Protein AF-A0A2L1GFZ2-F1 (afdb_monomer)

Sequence (127 aa):
KYIWTAMKHGTTCSSGSGDNGSISCDDIPTIDLIPQYLRFLQEWVEHFCEQRQGKVKDVIENCNSCKECGNKCKTECEKKCKDECEKYKKFIDGTGSGGGTGTAGSSWSKRWDQIYMRYSKYIEDAK

Foldseek 3Di:
DVVLVVVLVVDDPPPDDDDPDDPDSPDDDPCVVPPPLVVVVVVLVVLVVVVLVVLVVQLCVLQVVCVVVPPPCPVVSVVSNVVSVVLSVQQQQPFDPSHDPDQPRGGVVVVVVVSVVVVVVVVVVVD

Solvent-accessible surface area (backbone atoms only — not comparable to full-atom values): 7439 Å² total; per-residue (Å²): 110,70,68,58,55,56,52,52,76,76,48,86,80,73,91,77,76,96,56,104,72,74,76,52,90,85,55,81,76,70,60,86,79,50,59,67,71,59,52,55,47,50,54,51,50,52,57,48,48,57,56,46,51,57,49,51,48,56,29,49,58,41,40,50,53,40,69,74,50,45,88,82,43,49,73,66,28,52,49,52,22,48,52,37,49,51,51,45,49,31,34,42,67,16,48,47,95,50,23,57,84,93,44,89,46,40,21,53,62,64,52,48,52,54,49,51,53,53,53,52,47,54,57,60,77,70,109

Secondary structure (DSSP, 8-state):
-HHHHHHHHTS--------TT---TTSPPGGGGS-HHHHHHHHHHHHHHHHHHHHHHHHHHHHHHHHHSGGGSHHHHHHHHHHHHHHHHHHHH--GGGS-TTSTTS-HHHHHHHHHHHHHHHHHHT-

Structure (mmCIF, N/CA/C/O backbone):
data_AF-A0A2L1GFZ2-F1
#
_entry.id   AF-A0A2L1GFZ2-F1
#
loop_
_atom_site.group_PDB
_atom_site.id
_atom_site.type_symbol
_atom_site.label_atom_id
_atom_site.label_alt_id
_atom_site.label_comp_id
_atom_site.label_asym_id
_atom_site.label_entity_id
_atom_site.label_seq_id
_atom_site.pdbx_PDB_ins_code
_atom_site.Cartn_x
_atom_site.Cartn_y
_atom_site.Cartn_z
_atom_site.occupancy
_atom_site.B_iso_or_equiv
_atom_site.auth_seq_id
_atom_site.auth_comp_id
_atom_site.auth_asym_id
_atom_site.auth_atom_id
_atom_site.pdbx_PDB_model_num
ATOM 1 N N . LYS A 1 1 ? 20.798 -14.677 -19.646 1.00 72.56 1 LYS A N 1
ATOM 2 C CA . LYS A 1 1 ? 21.195 -16.014 -19.120 1.00 72.56 1 LYS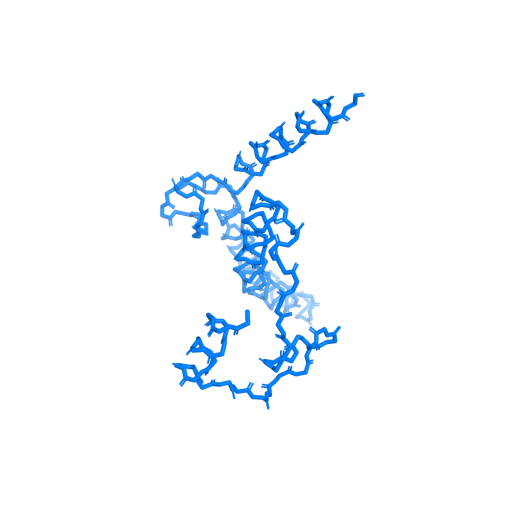 A CA 1
ATOM 3 C C . LYS A 1 1 ? 22.314 -15.947 -18.072 1.00 72.56 1 LYS A C 1
ATOM 5 O O . LYS A 1 1 ? 22.083 -16.385 -16.952 1.00 72.56 1 LYS A O 1
ATOM 10 N N . TYR A 1 2 ? 23.496 -15.399 -18.388 1.00 82.31 2 TYR A N 1
ATOM 11 C CA . TYR A 1 2 ? 24.631 -15.357 -17.444 1.00 82.31 2 TYR A CA 1
ATOM 12 C C . TYR A 1 2 ? 24.366 -14.505 -16.193 1.00 82.31 2 TYR A C 1
ATOM 14 O O . TYR A 1 2 ? 24.649 -14.957 -15.090 1.00 82.31 2 TYR A O 1
ATOM 22 N N . ILE A 1 3 ? 23.730 -13.338 -16.357 1.00 83.88 3 ILE A N 1
ATOM 23 C CA . ILE A 1 3 ? 23.335 -12.455 -15.244 1.00 83.88 3 ILE A CA 1
ATOM 24 C C . ILE A 1 3 ? 22.411 -13.191 -14.258 1.00 83.88 3 ILE A C 1
ATOM 26 O O . ILE A 1 3 ? 22.724 -13.274 -13.076 1.00 83.88 3 ILE A O 1
ATOM 30 N N . TRP A 1 4 ? 21.336 -13.820 -14.753 1.00 79.75 4 TRP A N 1
ATOM 31 C CA . TRP A 1 4 ? 20.412 -14.610 -13.925 1.00 79.75 4 TRP A CA 1
ATOM 32 C C . TRP A 1 4 ? 21.114 -15.747 -13.176 1.00 79.75 4 TRP A C 1
ATOM 34 O O . TRP A 1 4 ? 20.913 -15.919 -11.983 1.00 79.75 4 TRP A O 1
ATOM 44 N N . THR A 1 5 ? 21.995 -16.489 -13.854 1.00 78.12 5 THR A N 1
ATOM 45 C CA . THR A 1 5 ? 22.724 -17.615 -13.240 1.00 78.12 5 THR A CA 1
ATOM 46 C C . THR A 1 5 ? 23.596 -17.153 -12.069 1.00 78.12 5 THR A C 1
ATOM 48 O O . THR A 1 5 ? 23.614 -17.801 -11.026 1.00 78.12 5 THR A O 1
ATOM 51 N N . ALA A 1 6 ? 24.275 -16.011 -12.217 1.00 83.06 6 ALA A N 1
ATOM 52 C CA . ALA A 1 6 ? 25.064 -15.419 -11.142 1.00 83.06 6 ALA A CA 1
ATOM 53 C C . ALA A 1 6 ? 24.184 -14.945 -9.973 1.00 83.06 6 ALA A C 1
ATOM 55 O O . ALA A 1 6 ? 24.531 -15.190 -8.821 1.00 83.06 6 ALA A O 1
ATOM 56 N N . MET A 1 7 ? 23.030 -14.328 -10.262 1.00 80.56 7 MET A N 1
ATOM 57 C CA . MET A 1 7 ? 22.069 -13.922 -9.232 1.00 80.56 7 MET A CA 1
ATOM 58 C C . MET A 1 7 ? 21.569 -15.127 -8.433 1.00 80.56 7 MET A C 1
ATOM 60 O O . MET A 1 7 ? 21.634 -15.082 -7.212 1.00 80.56 7 MET A O 1
ATOM 64 N N . LYS A 1 8 ? 21.173 -16.226 -9.097 1.00 73.38 8 LYS A N 1
ATOM 65 C CA . LYS A 1 8 ? 20.719 -17.458 -8.427 1.00 73.38 8 LYS A CA 1
ATOM 66 C C . LYS A 1 8 ? 21.738 -18.004 -7.432 1.00 73.38 8 LYS A C 1
ATOM 68 O O . LYS A 1 8 ? 21.369 -18.344 -6.320 1.00 73.38 8 LYS A O 1
ATOM 73 N N . HIS A 1 9 ? 23.015 -18.075 -7.812 1.00 74.38 9 HIS A N 1
ATOM 74 C CA . HIS A 1 9 ? 24.065 -18.578 -6.918 1.00 74.38 9 HIS A CA 1
ATOM 75 C C . HIS A 1 9 ? 24.294 -17.691 -5.686 1.00 74.38 9 HIS A C 1
ATOM 77 O O . HIS A 1 9 ? 24.828 -18.168 -4.689 1.00 74.38 9 HIS A O 1
ATOM 83 N N . GLY A 1 10 ? 23.908 -16.414 -5.747 1.00 73.75 10 GLY A N 1
ATOM 84 C CA . GLY A 1 10 ? 23.990 -15.488 -4.621 1.00 73.75 10 GLY A CA 1
ATOM 85 C C . GLY A 1 10 ? 22.794 -15.531 -3.664 1.00 73.75 10 GLY A C 1
ATOM 86 O O . GLY A 1 10 ? 22.856 -14.877 -2.627 1.00 73.75 10 GLY A O 1
ATOM 87 N N . THR A 1 11 ? 21.716 -16.262 -3.979 1.00 68.44 11 THR A N 1
ATOM 88 C CA . THR A 1 11 ? 20.505 -16.339 -3.143 1.00 68.44 11 THR A CA 1
ATOM 89 C C . THR A 1 11 ? 20.247 -17.772 -2.669 1.00 68.44 11 THR A C 1
ATOM 91 O O . THR A 1 11 ? 20.464 -18.742 -3.394 1.00 68.44 11 THR A O 1
ATOM 94 N N . THR A 1 12 ? 19.765 -17.934 -1.436 1.00 59.81 12 THR A N 1
ATOM 95 C CA . THR A 1 12 ? 19.212 -19.211 -0.972 1.00 59.81 12 THR A CA 1
ATOM 96 C C . THR A 1 12 ? 17.774 -19.320 -1.466 1.00 59.81 12 THR A C 1
ATOM 98 O O . THR A 1 12 ? 16.854 -18.833 -0.805 1.00 59.81 12 THR A O 1
ATOM 101 N N . CYS A 1 13 ? 17.559 -19.941 -2.627 1.00 56.97 13 CYS A N 1
ATOM 102 C CA . CYS A 1 13 ? 16.202 -20.258 -3.062 1.00 56.97 13 CYS A CA 1
ATOM 103 C C . CYS A 1 13 ? 15.569 -21.246 -2.079 1.00 56.97 13 CYS A C 1
ATOM 105 O O . CYS A 1 13 ? 15.925 -22.422 -2.035 1.00 56.97 13 CYS A O 1
ATOM 107 N N . SER A 1 14 ? 14.637 -20.753 -1.265 1.00 56.28 14 SER A N 1
ATOM 108 C CA . SER A 1 14 ? 13.781 -21.603 -0.448 1.00 56.28 14 SER A CA 1
ATOM 109 C C . SER A 1 14 ? 12.667 -22.120 -1.345 1.00 56.28 14 SER A C 1
ATOM 111 O O . SER A 1 14 ? 11.660 -21.449 -1.560 1.00 56.28 14 SER A O 1
ATOM 113 N N . SER A 1 15 ? 12.877 -23.304 -1.911 1.00 51.22 15 SER A N 1
ATOM 114 C CA . SER A 1 15 ? 11.861 -24.063 -2.636 1.00 51.22 15 SER A CA 1
ATOM 115 C C . SER A 1 15 ? 10.763 -24.497 -1.660 1.00 51.22 15 SER A C 1
ATOM 117 O O . SER A 1 15 ? 10.765 -25.622 -1.169 1.00 51.22 15 SER A O 1
ATOM 119 N N . GLY A 1 16 ? 9.859 -23.590 -1.301 1.00 49.84 16 GLY A N 1
ATOM 120 C CA . GLY A 1 16 ? 8.795 -23.906 -0.360 1.00 49.84 16 GLY A CA 1
ATOM 121 C C . GLY A 1 16 ? 7.944 -22.709 0.019 1.00 49.84 16 GLY A C 1
ATOM 122 O O . GLY A 1 16 ? 8.157 -22.118 1.07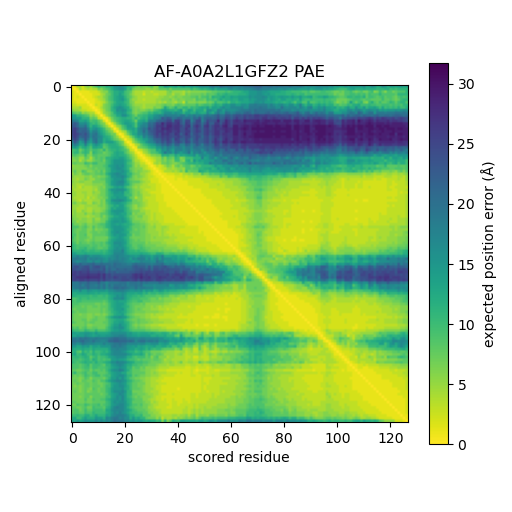1 1.00 49.84 16 GLY A O 1
ATOM 123 N N . SER A 1 17 ? 6.949 -22.390 -0.804 1.00 43.31 17 SER A N 1
ATOM 124 C CA . SER A 1 17 ? 5.629 -21.934 -0.346 1.00 43.31 17 SER A CA 1
ATOM 125 C C . SER A 1 17 ? 4.644 -22.045 -1.507 1.00 43.31 17 SER A C 1
ATOM 127 O O . SER A 1 17 ? 4.908 -21.587 -2.616 1.00 43.31 17 SER A O 1
ATOM 129 N N . GLY A 1 18 ? 3.568 -22.792 -1.264 1.00 43.31 18 GLY A N 1
ATOM 130 C CA . GLY A 1 18 ? 2.589 -23.218 -2.257 1.00 43.31 18 GLY A CA 1
ATOM 131 C C . GLY A 1 18 ? 1.611 -22.120 -2.645 1.00 43.31 18 GLY A C 1
ATOM 132 O O . GLY A 1 18 ? 0.457 -22.165 -2.233 1.00 43.31 18 GLY A O 1
ATOM 133 N N . ASP A 1 19 ? 2.056 -21.205 -3.497 1.00 41.84 19 ASP A N 1
ATOM 134 C CA . ASP A 1 19 ? 1.168 -20.323 -4.246 1.00 41.84 19 ASP A CA 1
ATOM 135 C C . ASP A 1 19 ? 0.999 -20.856 -5.676 1.00 41.84 19 ASP A C 1
ATOM 137 O O . ASP A 1 19 ? 1.955 -21.320 -6.305 1.00 41.84 19 ASP A O 1
ATOM 141 N N . ASN A 1 20 ? -0.234 -20.819 -6.194 1.00 45.91 20 ASN A N 1
ATOM 142 C CA . ASN A 1 20 ? -0.643 -21.315 -7.519 1.00 45.91 20 ASN A CA 1
ATOM 143 C C . ASN A 1 20 ? -0.112 -20.432 -8.671 1.00 45.91 20 ASN A C 1
ATOM 145 O O . ASN A 1 20 ? -0.869 -19.935 -9.502 1.00 45.91 20 ASN A O 1
ATOM 149 N N . GLY A 1 21 ? 1.200 -20.221 -8.692 1.00 49.59 21 GLY A N 1
ATOM 150 C CA . GLY A 1 21 ? 1.936 -19.398 -9.644 1.00 49.59 21 GLY A CA 1
ATOM 151 C C . GLY A 1 21 ? 3.441 -19.474 -9.398 1.00 49.59 21 GLY A C 1
ATOM 152 O O . GLY A 1 21 ? 4.121 -18.459 -9.496 1.00 49.59 21 GLY A O 1
ATOM 153 N N . SER A 1 22 ? 3.952 -20.652 -9.016 1.00 48.31 22 SER A N 1
ATOM 154 C CA . SER A 1 22 ? 5.377 -20.871 -8.759 1.00 48.31 22 SER A CA 1
ATOM 155 C C . SER A 1 22 ? 6.191 -20.551 -10.014 1.00 48.31 22 SER A C 1
ATOM 157 O O . SER A 1 22 ? 6.316 -21.367 -10.923 1.00 48.31 22 SER A O 1
ATOM 159 N N . ILE A 1 23 ? 6.749 -19.342 -10.061 1.00 53.69 23 ILE A N 1
ATOM 160 C CA . ILE A 1 23 ? 7.932 -19.060 -10.862 1.00 53.69 23 ILE A CA 1
ATOM 161 C C . ILE A 1 23 ? 9.026 -19.890 -10.204 1.00 53.69 23 ILE A C 1
ATOM 163 O O . ILE A 1 23 ? 9.470 -19.580 -9.095 1.00 53.69 23 ILE A O 1
ATOM 167 N N . SER A 1 24 ? 9.398 -20.999 -10.839 1.00 59.50 24 SER A N 1
ATOM 168 C CA . SER A 1 24 ? 10.548 -21.764 -10.391 1.00 59.50 24 SER A CA 1
ATOM 169 C C . SER A 1 24 ? 11.749 -20.827 -10.383 1.00 59.50 24 SER A C 1
ATOM 171 O O . SER A 1 24 ? 11.987 -20.108 -11.354 1.00 59.50 24 SER A O 1
ATOM 173 N N . CYS A 1 25 ? 12.549 -20.864 -9.318 1.00 61.84 25 CYS A N 1
ATOM 174 C CA . CYS A 1 25 ? 13.858 -20.216 -9.312 1.00 61.84 25 CYS A CA 1
ATOM 175 C C . CYS A 1 25 ? 14.706 -20.625 -10.522 1.00 61.84 25 CYS A C 1
ATOM 177 O O . CYS A 1 25 ? 15.635 -19.917 -10.903 1.00 61.84 25 CYS A O 1
ATOM 179 N N . ASP A 1 26 ? 14.422 -21.785 -11.112 1.00 60.66 26 ASP A N 1
ATOM 180 C CA . ASP A 1 26 ? 15.150 -22.290 -12.260 1.00 60.66 26 ASP A CA 1
ATOM 181 C C . ASP A 1 26 ? 14.768 -21.631 -13.579 1.00 60.66 26 ASP A C 1
ATOM 183 O O . ASP A 1 26 ? 15.616 -21.572 -14.477 1.00 60.66 26 ASP A O 1
ATOM 187 N N . ASP A 1 27 ? 13.579 -21.040 -13.659 1.00 69.38 27 ASP A N 1
ATOM 188 C CA . ASP A 1 27 ? 13.112 -20.362 -14.855 1.00 69.38 27 ASP A CA 1
ATOM 189 C C . ASP A 1 27 ? 13.727 -18.966 -14.949 1.00 69.38 27 ASP A C 1
ATOM 191 O O . ASP A 1 27 ? 13.773 -18.196 -13.990 1.00 69.38 27 ASP A O 1
ATOM 195 N N . ILE A 1 28 ? 14.245 -18.632 -16.133 1.00 73.00 28 ILE A N 1
ATOM 196 C CA . ILE A 1 28 ? 14.656 -17.258 -16.424 1.00 73.00 28 ILE A CA 1
ATOM 197 C C . ILE A 1 28 ? 13.368 -16.433 -16.511 1.00 73.00 28 ILE A C 1
ATOM 199 O O . ILE A 1 28 ? 12.543 -16.724 -17.381 1.00 73.00 28 ILE A O 1
ATOM 203 N N . PRO A 1 29 ? 13.185 -15.406 -15.668 1.00 71.31 29 PRO A N 1
ATOM 204 C CA . PRO A 1 29 ? 11.968 -14.618 -15.696 1.00 71.31 29 PRO A CA 1
ATOM 205 C C . PRO A 1 29 ? 11.853 -13.893 -17.040 1.00 71.31 29 PRO A C 1
ATOM 207 O O . PRO A 1 29 ? 12.798 -13.269 -17.518 1.00 71.31 29 PRO A O 1
ATOM 210 N N . THR A 1 30 ? 10.669 -13.931 -17.647 1.00 75.38 30 THR A N 1
ATOM 211 C CA . THR A 1 30 ? 10.363 -13.225 -18.905 1.00 75.38 30 THR A CA 1
ATOM 212 C C . THR A 1 30 ? 10.025 -11.747 -18.687 1.00 75.38 30 THR A C 1
ATOM 214 O O . THR A 1 30 ? 9.530 -11.075 -19.592 1.00 75.38 30 THR A O 1
ATOM 217 N N . ILE A 1 31 ? 10.303 -11.220 -17.491 1.00 76.62 31 ILE A N 1
ATOM 218 C CA . ILE A 1 31 ? 9.989 -9.846 -17.083 1.00 76.62 31 ILE A CA 1
ATOM 219 C C . ILE A 1 31 ? 10.684 -8.796 -17.955 1.00 76.62 31 ILE A C 1
ATOM 221 O O . ILE A 1 31 ? 10.167 -7.689 -18.097 1.00 76.62 31 ILE A O 1
ATOM 225 N N . ASP A 1 32 ? 11.807 -9.136 -18.594 1.00 78.75 32 ASP A N 1
ATOM 226 C CA . ASP A 1 32 ? 12.528 -8.243 -19.510 1.00 78.75 32 ASP A CA 1
ATOM 227 C C . ASP A 1 32 ? 11.676 -7.813 -20.718 1.00 78.75 32 ASP A C 1
ATOM 229 O O . ASP A 1 32 ? 11.926 -6.758 -21.299 1.00 78.75 32 ASP A O 1
ATOM 233 N N . LEU A 1 33 ? 10.635 -8.582 -21.059 1.00 84.56 33 LEU A N 1
ATOM 234 C CA . LEU A 1 33 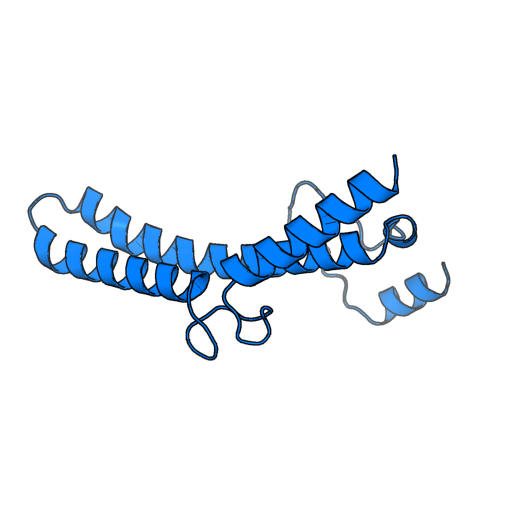? 9.699 -8.287 -22.150 1.00 84.56 33 LEU A CA 1
ATOM 235 C C . LEU A 1 33 ? 8.566 -7.330 -21.740 1.00 84.56 33 LEU A C 1
ATOM 237 O O . LEU A 1 33 ? 7.837 -6.831 -22.595 1.00 84.56 33 LEU A O 1
ATOM 241 N N . ILE A 1 34 ? 8.402 -7.070 -20.442 1.00 85.44 34 ILE A N 1
ATOM 242 C CA . ILE A 1 34 ? 7.361 -6.192 -19.902 1.00 85.44 34 ILE A CA 1
ATOM 243 C C . ILE A 1 34 ? 7.941 -4.779 -19.757 1.00 85.44 34 ILE A C 1
ATOM 245 O O . ILE A 1 34 ? 8.999 -4.629 -19.151 1.00 85.44 34 ILE A O 1
ATOM 249 N N . PRO A 1 35 ? 7.279 -3.712 -20.239 1.00 90.12 35 PRO A N 1
ATOM 250 C CA . PRO A 1 35 ? 7.731 -2.344 -20.004 1.00 90.12 35 PRO A CA 1
ATOM 251 C C . PRO A 1 35 ? 8.013 -2.063 -18.522 1.00 90.12 35 PRO A C 1
ATOM 253 O O . PRO A 1 35 ? 7.206 -2.388 -17.650 1.00 90.12 35 PRO A O 1
ATOM 256 N N . GLN A 1 36 ? 9.137 -1.401 -18.231 1.00 88.31 36 GLN A N 1
ATOM 257 C CA . GLN A 1 36 ? 9.596 -1.147 -16.859 1.00 88.31 36 GLN A CA 1
ATOM 258 C C . GLN A 1 36 ? 8.532 -0.467 -15.981 1.00 88.31 36 GLN A C 1
ATOM 260 O O . GLN A 1 36 ? 8.403 -0.793 -14.805 1.00 88.31 36 GLN A O 1
ATOM 265 N N . TYR A 1 37 ? 7.739 0.441 -16.557 1.00 90.44 37 TYR A N 1
ATOM 266 C CA . TYR A 1 37 ? 6.636 1.095 -15.852 1.00 90.44 37 TYR A CA 1
ATOM 267 C C . TYR A 1 37 ? 5.611 0.095 -15.294 1.00 90.44 37 TYR A C 1
ATOM 269 O O . TYR A 1 37 ? 5.175 0.247 -14.157 1.00 90.44 37 TYR A O 1
ATOM 277 N N . LEU A 1 38 ? 5.265 -0.943 -16.062 1.00 89.75 38 LEU A N 1
ATOM 278 C CA . LEU A 1 38 ? 4.312 -1.969 -15.636 1.00 89.75 38 LEU A CA 1
ATOM 279 C C . LEU A 1 38 ? 4.911 -2.887 -14.567 1.00 89.75 38 LEU A C 1
ATOM 281 O O . LEU A 1 38 ? 4.198 -3.274 -13.649 1.00 89.75 38 LEU A O 1
ATOM 285 N N . ARG A 1 39 ? 6.220 -3.167 -14.628 1.00 90.00 39 ARG A N 1
ATOM 286 C CA . ARG A 1 39 ? 6.910 -3.921 -13.570 1.00 90.00 39 ARG A CA 1
ATOM 287 C C . ARG A 1 39 ? 6.904 -3.174 -12.240 1.00 90.00 39 ARG A C 1
ATOM 289 O O . ARG A 1 39 ? 6.499 -3.733 -11.232 1.00 90.00 39 ARG A O 1
ATOM 296 N N . PHE A 1 40 ? 7.260 -1.888 -12.246 1.00 91.62 40 PHE A N 1
ATOM 297 C CA . PHE A 1 40 ? 7.195 -1.073 -11.030 1.00 91.62 40 PHE A CA 1
ATOM 298 C C . PHE A 1 40 ? 5.766 -0.888 -10.519 1.00 91.62 40 PHE A C 1
ATOM 300 O O . PHE A 1 40 ? 5.561 -0.788 -9.314 1.00 91.62 40 PHE A O 1
ATOM 307 N N . LEU A 1 41 ? 4.772 -0.844 -11.412 1.00 92.50 41 LEU A N 1
ATOM 308 C CA . LEU A 1 41 ? 3.370 -0.835 -11.004 1.00 92.50 41 LEU A CA 1
ATOM 309 C C . LEU A 1 41 ? 2.987 -2.143 -10.305 1.00 92.50 41 LEU A C 1
ATOM 311 O O . LEU A 1 41 ? 2.341 -2.092 -9.264 1.00 92.50 41 LEU A O 1
ATOM 315 N N . GLN A 1 42 ? 3.401 -3.288 -10.846 1.00 90.81 42 GLN A N 1
ATOM 316 C CA . GLN A 1 42 ? 3.160 -4.587 -10.226 1.00 90.81 42 GLN A CA 1
ATOM 317 C C . GLN A 1 42 ? 3.805 -4.669 -8.837 1.00 90.81 42 GLN A C 1
ATOM 319 O O . GLN A 1 42 ? 3.093 -4.925 -7.871 1.00 90.81 42 GLN A O 1
ATOM 324 N N . GLU A 1 43 ? 5.097 -4.352 -8.712 1.00 90.62 43 GLU A N 1
ATOM 325 C CA . GLU A 1 43 ? 5.798 -4.329 -7.418 1.00 90.62 43 GLU A CA 1
ATOM 326 C C . GLU A 1 43 ? 5.119 -3.377 -6.419 1.00 90.62 43 GLU A C 1
ATOM 328 O O . GLU A 1 43 ? 4.949 -3.697 -5.244 1.00 90.62 43 GLU A O 1
ATOM 333 N N . TRP A 1 44 ? 4.676 -2.204 -6.880 1.00 93.62 44 TRP A N 1
ATOM 334 C CA . TRP A 1 44 ? 3.974 -1.239 -6.036 1.00 93.62 44 TRP A CA 1
ATOM 335 C C . TRP A 1 44 ? 2.612 -1.761 -5.552 1.00 93.62 44 TRP A C 1
ATOM 337 O O . TRP A 1 44 ? 2.246 -1.535 -4.398 1.00 93.62 44 TRP A O 1
ATOM 347 N N . VAL A 1 45 ? 1.869 -2.475 -6.406 1.00 93.62 45 VAL A N 1
ATOM 348 C CA . VAL A 1 45 ? 0.596 -3.116 -6.038 1.00 93.62 45 VAL A CA 1
ATOM 349 C C . VAL A 1 45 ? 0.825 -4.288 -5.084 1.00 93.62 45 VAL A C 1
ATOM 351 O O . VAL A 1 45 ? 0.079 -4.421 -4.117 1.00 93.62 45 VAL A O 1
ATOM 354 N N . GLU A 1 46 ? 1.851 -5.108 -5.302 1.00 92.44 46 GLU A N 1
ATOM 355 C CA . GLU A 1 46 ? 2.223 -6.199 -4.392 1.00 92.44 46 GLU A CA 1
ATOM 356 C C . GLU A 1 46 ? 2.567 -5.648 -2.998 1.00 92.44 46 GLU A C 1
ATOM 358 O O . GLU A 1 46 ? 1.972 -6.069 -2.003 1.00 92.44 46 GLU A O 1
ATOM 363 N N . HIS A 1 47 ? 3.405 -4.607 -2.936 1.00 92.81 47 HIS A N 1
ATOM 364 C CA . HIS A 1 47 ? 3.781 -3.929 -1.688 1.00 92.81 47 HIS A CA 1
ATOM 365 C C . HIS A 1 47 ? 2.590 -3.281 -0.965 1.00 92.81 47 HIS A C 1
ATOM 367 O O . HIS A 1 47 ? 2.521 -3.246 0.269 1.00 92.81 47 HIS A O 1
ATOM 373 N N . PHE A 1 48 ? 1.624 -2.748 -1.719 1.00 93.56 48 PHE A N 1
ATOM 374 C CA . PHE A 1 48 ? 0.361 -2.259 -1.165 1.00 93.56 48 PHE A CA 1
ATOM 375 C C . PHE A 1 48 ? -0.470 -3.395 -0.567 1.00 93.56 48 PHE A C 1
ATOM 377 O O . PHE A 1 48 ? -0.955 -3.284 0.562 1.00 93.56 48 PHE A O 1
ATOM 384 N N . CYS A 1 49 ? -0.658 -4.473 -1.331 1.00 94.75 49 CYS A N 1
ATOM 385 C CA . CYS A 1 49 ? -1.497 -5.605 -0.964 1.00 94.75 49 CYS A CA 1
ATOM 386 C C . CYS A 1 49 ? -0.985 -6.314 0.290 1.00 94.75 49 CYS A C 1
ATOM 388 O O . CYS A 1 49 ? -1.798 -6.627 1.159 1.00 94.75 49 CYS A O 1
ATOM 390 N N . GLU A 1 50 ? 0.328 -6.493 0.428 1.00 93.56 50 GLU A N 1
ATOM 391 C CA . GLU A 1 50 ? 0.945 -7.089 1.616 1.00 93.56 50 GLU A CA 1
ATOM 392 C C . GLU A 1 50 ? 0.627 -6.273 2.881 1.00 93.56 50 GLU A C 1
ATOM 394 O O . GLU A 1 50 ? 0.074 -6.787 3.860 1.00 93.56 50 GLU A O 1
ATOM 399 N N . GLN A 1 51 ? 0.869 -4.958 2.842 1.00 93.56 51 GLN A N 1
ATOM 400 C CA . GLN A 1 51 ? 0.548 -4.069 3.963 1.00 93.56 51 GLN A CA 1
ATOM 401 C C . GLN A 1 51 ? -0.958 -4.038 4.250 1.00 93.56 51 GLN A C 1
ATOM 403 O O . GLN A 1 51 ? -1.384 -4.076 5.410 1.00 93.56 51 GLN A O 1
ATOM 408 N N . ARG A 1 52 ? -1.780 -3.992 3.196 1.00 93.75 52 ARG A N 1
ATOM 409 C CA . ARG A 1 52 ? -3.239 -3.995 3.305 1.00 93.75 52 ARG A CA 1
ATOM 410 C C . ARG A 1 52 ? -3.742 -5.278 3.958 1.00 93.75 52 ARG A C 1
ATOM 412 O O . ARG A 1 52 ? -4.636 -5.198 4.796 1.00 93.75 52 ARG A O 1
ATOM 419 N N . GLN A 1 53 ? -3.196 -6.437 3.599 1.00 94.25 53 GLN A N 1
ATOM 420 C CA . GLN A 1 53 ? -3.594 -7.725 4.161 1.00 94.25 53 GLN A CA 1
ATOM 421 C C . GLN A 1 53 ? -3.393 -7.749 5.677 1.00 94.25 53 GLN A C 1
ATOM 423 O O . GLN A 1 53 ? -4.310 -8.147 6.395 1.00 94.25 53 GLN A O 1
ATOM 428 N N . GLY A 1 54 ? -2.253 -7.247 6.164 1.00 92.19 54 GLY A N 1
ATOM 429 C CA . GLY A 1 54 ? -2.004 -7.097 7.599 1.00 92.19 54 GLY A CA 1
ATOM 430 C C . GLY A 1 54 ? -3.067 -6.233 8.283 1.00 92.19 54 GLY A C 1
ATOM 431 O O . GLY A 1 54 ? -3.715 -6.676 9.225 1.00 92.19 54 GLY A O 1
ATOM 432 N N . LYS A 1 55 ? -3.335 -5.033 7.750 1.00 92.88 55 LYS A N 1
ATOM 433 C CA . LYS A 1 55 ? -4.321 -4.108 8.342 1.00 92.88 55 LYS A CA 1
ATOM 434 C C . LYS A 1 55 ? -5.755 -4.630 8.291 1.00 92.88 55 LYS A C 1
ATOM 436 O O . LYS A 1 55 ? -6.521 -4.424 9.226 1.00 92.88 55 LYS A O 1
ATOM 441 N N . VAL A 1 56 ? -6.140 -5.293 7.203 1.00 94.00 56 VAL A N 1
ATOM 442 C CA . VAL A 1 56 ? -7.483 -5.872 7.061 1.00 94.00 56 VAL A CA 1
ATOM 443 C C . VAL A 1 56 ? -7.666 -7.056 8.005 1.00 94.00 56 VAL A C 1
ATOM 445 O O . VAL A 1 56 ? -8.754 -7.206 8.554 1.00 94.00 56 VAL A O 1
ATOM 448 N N . LYS A 1 57 ? -6.627 -7.866 8.237 1.00 94.44 57 LYS A N 1
ATOM 449 C CA . LYS A 1 57 ? -6.676 -8.956 9.217 1.00 94.44 57 LYS A CA 1
ATOM 450 C C . LYS A 1 57 ? -7.015 -8.428 10.614 1.00 94.44 57 LYS A C 1
ATOM 452 O O . LYS A 1 57 ? -7.947 -8.945 11.225 1.00 94.44 57 LYS A O 1
ATOM 457 N N . ASP A 1 58 ? -6.347 -7.359 11.048 1.00 91.19 58 ASP A N 1
ATOM 458 C CA . ASP A 1 58 ? -6.600 -6.722 12.348 1.00 91.19 58 ASP A CA 1
ATOM 459 C C . ASP A 1 58 ? -8.051 -6.218 12.457 1.00 91.19 58 ASP A C 1
ATOM 461 O O . ASP A 1 58 ? -8.730 -6.455 13.459 1.00 91.19 58 ASP A O 1
ATOM 465 N N . VAL A 1 59 ? -8.568 -5.577 11.401 1.00 91.38 59 VAL A N 1
ATOM 466 C CA . VAL A 1 59 ? -9.970 -5.127 11.341 1.00 91.38 59 VAL A CA 1
ATOM 467 C C . VAL A 1 59 ? -10.931 -6.313 11.436 1.00 91.38 59 VAL A C 1
ATOM 469 O O . VAL A 1 59 ? -11.873 -6.280 12.224 1.00 91.38 59 VAL A O 1
ATOM 472 N N . ILE A 1 60 ? -10.706 -7.368 10.651 1.00 90.56 60 ILE A N 1
ATOM 473 C CA . ILE A 1 60 ? -11.577 -8.548 10.609 1.00 90.56 60 ILE A CA 1
ATOM 474 C C . ILE A 1 60 ? -11.625 -9.234 11.974 1.00 90.56 60 ILE A C 1
ATOM 476 O O . ILE A 1 60 ? -12.715 -9.536 12.451 1.00 90.56 60 ILE A O 1
ATOM 480 N N . GLU A 1 61 ? -10.481 -9.460 12.615 1.00 89.44 61 GLU A N 1
ATOM 481 C CA . GLU A 1 61 ? -10.398 -10.122 13.920 1.00 89.44 61 GLU A CA 1
ATOM 482 C C . GLU A 1 61 ? -11.168 -9.341 14.997 1.00 89.44 61 GLU A C 1
ATOM 484 O O . GLU A 1 61 ? -12.024 -9.889 15.701 1.00 89.44 61 GLU A O 1
ATOM 489 N N . ASN A 1 62 ? -10.948 -8.025 15.059 1.00 86.06 62 ASN A N 1
ATOM 490 C CA . ASN A 1 62 ? -11.580 -7.171 16.060 1.00 86.06 62 ASN A CA 1
ATOM 491 C C . ASN A 1 62 ? -13.069 -6.921 15.782 1.00 86.06 62 ASN A C 1
ATOM 493 O O . ASN A 1 62 ? -13.849 -6.827 16.723 1.00 86.06 62 ASN A O 1
ATOM 497 N N . CYS A 1 63 ? -13.496 -6.855 14.521 1.00 85.75 63 CYS A N 1
ATOM 498 C CA . CYS A 1 63 ? -14.900 -6.624 14.176 1.00 85.75 63 CYS A CA 1
ATOM 499 C C . CYS A 1 63 ? -15.745 -7.909 14.164 1.00 85.75 63 CYS A C 1
ATOM 501 O O . CYS A 1 63 ? -16.914 -7.871 14.554 1.00 85.75 63 CYS A O 1
ATOM 503 N N . ASN A 1 64 ? -15.191 -9.058 13.758 1.00 84.06 64 ASN A N 1
ATOM 504 C CA . ASN A 1 64 ? -15.931 -10.327 13.764 1.00 84.06 64 ASN A CA 1
ATOM 505 C C . ASN A 1 64 ? -16.221 -10.814 15.180 1.00 84.06 64 ASN A C 1
ATOM 507 O O . ASN A 1 64 ? -17.315 -11.325 15.425 1.00 84.06 64 ASN A O 1
ATOM 511 N N . SER A 1 65 ? -15.304 -10.588 16.126 1.00 73.38 65 SER A N 1
ATOM 512 C CA . SER A 1 65 ? -15.558 -10.894 17.538 1.00 73.38 65 SER A CA 1
ATOM 513 C C . SER A 1 65 ? -16.823 -10.190 18.061 1.00 73.38 65 SER A C 1
ATOM 515 O O . SER A 1 65 ? -17.556 -10.762 18.867 1.00 73.38 65 SER A O 1
ATOM 517 N N . CYS A 1 66 ? -17.181 -9.015 17.523 1.00 73.06 66 CYS A N 1
ATOM 518 C CA . CYS A 1 66 ? -18.416 -8.308 17.882 1.00 73.06 66 CYS A CA 1
ATOM 519 C C . CYS A 1 66 ? -19.672 -9.018 17.382 1.00 73.06 66 CYS A C 1
ATOM 521 O O . CYS A 1 66 ? -20.710 -8.979 18.044 1.00 73.06 66 CYS A O 1
ATOM 523 N N . LYS A 1 67 ? -19.582 -9.666 16.216 1.00 70.44 67 LYS A N 1
ATOM 524 C CA . LYS A 1 67 ? -20.686 -10.428 15.630 1.00 70.44 67 LYS A CA 1
ATOM 525 C C . LYS A 1 67 ? -20.986 -11.682 16.453 1.00 70.44 67 LYS A C 1
ATOM 527 O O . LYS A 1 67 ? -22.154 -12.018 16.625 1.00 70.44 67 LYS A O 1
ATOM 532 N N . GLU A 1 68 ? -19.958 -12.340 16.987 1.00 70.50 68 GLU A N 1
ATOM 533 C CA . GLU A 1 68 ? -20.107 -13.582 17.760 1.00 70.50 68 GLU A CA 1
ATOM 534 C C . GLU A 1 68 ? -20.513 -13.350 19.223 1.00 70.50 68 GLU A C 1
ATOM 536 O O . GLU A 1 68 ? -21.256 -14.144 19.796 1.00 70.50 68 GLU A O 1
ATOM 541 N N . CYS A 1 69 ? -20.100 -12.233 19.828 1.00 65.56 69 CYS A N 1
ATOM 542 C CA . CYS A 1 69 ? -20.381 -11.930 21.239 1.00 65.56 69 CYS A CA 1
ATOM 543 C C . CYS A 1 69 ? -21.838 -11.477 21.513 1.00 65.56 69 CYS A C 1
ATOM 545 O O . CYS A 1 69 ? -22.268 -11.379 22.670 1.00 65.56 69 CYS A O 1
ATOM 547 N N . GLY A 1 70 ? -22.619 -11.177 20.466 1.00 65.44 70 GLY A N 1
ATOM 548 C CA . GLY A 1 70 ? -24.004 -10.709 20.577 1.00 65.44 70 GLY A CA 1
ATOM 549 C C . GLY A 1 70 ? -24.155 -9.423 21.410 1.00 65.44 70 GLY A C 1
ATOM 550 O O . GLY A 1 70 ? -23.279 -8.561 21.437 1.00 65.44 70 GLY A O 1
ATOM 551 N N . ASN A 1 71 ? -25.271 -9.276 22.136 1.00 64.38 71 ASN A N 1
ATOM 552 C CA . ASN A 1 71 ? -25.564 -8.071 22.935 1.00 64.38 71 ASN A CA 1
ATOM 553 C C . ASN A 1 71 ? -24.674 -7.883 24.183 1.00 64.38 71 ASN A C 1
ATOM 555 O O . ASN A 1 71 ? -24.737 -6.826 24.806 1.00 64.38 71 ASN A O 1
ATOM 559 N N . LYS A 1 72 ? -23.863 -8.876 24.576 1.00 62.00 72 LYS A N 1
ATOM 560 C CA . LYS A 1 72 ? -23.099 -8.839 25.839 1.00 62.00 72 LYS A CA 1
ATOM 561 C C . LYS A 1 72 ? -21.829 -7.987 25.775 1.00 62.00 72 LYS A C 1
ATOM 563 O O . LYS A 1 72 ? -21.362 -7.536 26.812 1.00 62.00 72 LYS A O 1
ATOM 568 N N . CYS A 1 73 ? -21.290 -7.751 24.580 1.00 61.88 73 CYS A N 1
ATOM 569 C CA . CYS A 1 73 ? -19.965 -7.140 24.391 1.00 61.88 73 CYS A CA 1
ATOM 570 C C . CYS A 1 73 ? -20.028 -5.882 23.510 1.00 61.88 73 CYS A C 1
ATOM 572 O O . CYS A 1 73 ? -19.007 -5.392 23.029 1.00 61.88 73 CYS A O 1
ATOM 574 N N . LYS A 1 74 ? -21.247 -5.370 23.288 1.00 65.12 74 LYS A N 1
ATOM 575 C CA . LYS A 1 74 ? -21.581 -4.409 22.234 1.00 65.12 74 LYS A CA 1
ATOM 576 C C . LYS A 1 74 ? -20.728 -3.137 22.299 1.00 65.12 74 LYS A C 1
ATOM 578 O O . LYS A 1 74 ? -20.106 -2.781 21.313 1.00 65.12 74 LYS A O 1
ATOM 583 N N . THR A 1 75 ? -20.595 -2.516 23.469 1.00 71.88 75 THR A N 1
ATOM 5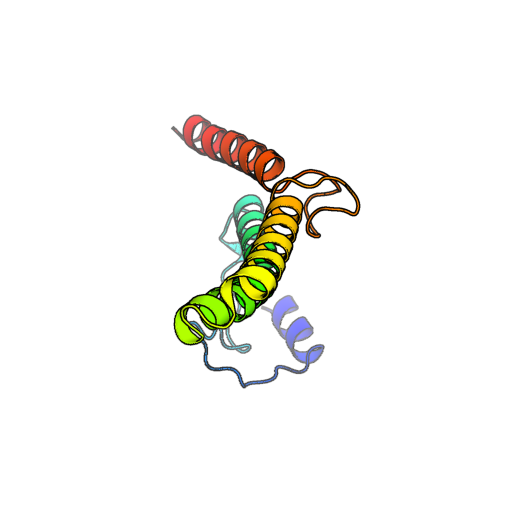84 C CA . THR A 1 75 ? -19.906 -1.222 23.623 1.00 71.88 75 THR A CA 1
ATOM 585 C C . THR A 1 75 ? -18.381 -1.291 23.588 1.00 71.88 75 THR A C 1
ATOM 587 O O . THR A 1 75 ? -17.754 -0.383 23.047 1.00 71.88 75 THR A O 1
ATOM 590 N N . GLU A 1 76 ? -17.751 -2.313 24.174 1.00 75.75 76 GLU A N 1
ATOM 591 C CA . GLU A 1 76 ? -16.284 -2.436 24.134 1.00 75.75 76 GLU A CA 1
ATOM 592 C C . GLU A 1 76 ? -15.809 -2.922 22.762 1.00 75.75 76 GLU A C 1
ATOM 594 O O . GLU A 1 76 ? -14.817 -2.424 22.229 1.00 75.75 76 GLU A O 1
ATOM 599 N N . CYS A 1 77 ? -16.559 -3.841 22.158 1.00 76.06 77 CYS A N 1
ATOM 600 C CA . CYS A 1 77 ? -16.233 -4.363 20.845 1.00 76.06 77 CYS A CA 1
ATOM 601 C C . CYS A 1 77 ? -16.470 -3.333 19.730 1.00 76.06 77 CYS A C 1
ATOM 603 O O . CYS A 1 77 ? -15.606 -3.156 18.874 1.00 76.06 77 CYS A O 1
ATOM 605 N N . GLU A 1 78 ? -17.573 -2.570 19.779 1.00 78.81 78 GLU A N 1
ATOM 606 C CA . GLU A 1 78 ? -17.813 -1.458 18.844 1.00 78.81 78 GLU A CA 1
ATOM 607 C C . GLU A 1 78 ? -16.671 -0.435 18.869 1.00 78.81 78 GLU A C 1
ATOM 609 O O . GLU A 1 78 ? -16.269 0.052 17.814 1.00 78.81 78 GLU A O 1
ATOM 614 N N . LYS A 1 79 ? -16.104 -0.140 20.049 1.00 85.25 79 LYS A N 1
ATOM 615 C CA . LYS A 1 79 ? -14.942 0.754 20.166 1.00 85.25 79 LYS A CA 1
ATOM 616 C C . LYS A 1 79 ? -13.707 0.166 1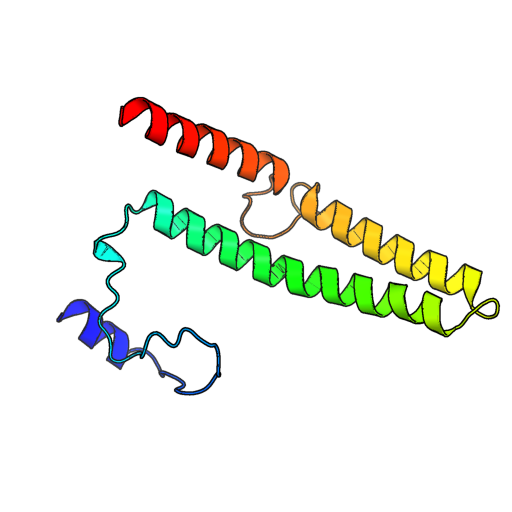9.487 1.00 85.25 79 LYS A C 1
ATOM 618 O O . LYS A 1 79 ? -13.151 0.825 18.618 1.00 85.25 79 LYS A O 1
ATOM 623 N N . LYS A 1 80 ? -13.329 -1.078 19.805 1.00 87.19 80 LYS A N 1
ATOM 624 C CA . LYS A 1 80 ? -12.148 -1.735 19.208 1.00 87.19 80 LYS A CA 1
ATOM 625 C C . LYS A 1 80 ? -12.265 -1.864 17.689 1.00 87.19 80 LYS A C 1
ATOM 627 O O . LYS A 1 80 ? -11.343 -1.499 16.969 1.00 87.19 80 LYS A O 1
ATOM 632 N N . CYS A 1 81 ? -13.418 -2.309 17.191 1.00 88.75 81 CYS A N 1
ATOM 633 C CA . CYS A 1 81 ? -13.678 -2.397 15.756 1.00 88.75 81 CYS A CA 1
ATOM 634 C C . CYS A 1 81 ? -13.588 -1.022 15.075 1.00 88.75 81 CYS A C 1
ATOM 636 O O . CYS A 1 81 ? -12.967 -0.891 14.019 1.00 88.75 81 CYS A O 1
ATOM 638 N N . LYS A 1 82 ? -14.154 0.025 15.691 1.00 89.62 82 LYS A N 1
ATOM 639 C CA . LYS A 1 82 ? -14.063 1.392 15.172 1.00 89.62 82 LYS A CA 1
ATOM 640 C C . LYS A 1 82 ? -12.621 1.902 15.164 1.00 89.62 82 LYS A C 1
ATOM 642 O O . LYS A 1 82 ? -12.211 2.499 14.174 1.00 89.62 82 LYS A O 1
ATOM 647 N N . ASP A 1 83 ? -11.851 1.634 16.214 1.00 92.31 83 ASP A N 1
ATOM 648 C CA . ASP A 1 83 ? -10.449 2.042 16.314 1.00 92.31 83 ASP A CA 1
ATOM 649 C C . ASP A 1 83 ? -9.589 1.386 15.222 1.00 92.31 83 ASP A C 1
ATOM 651 O O . ASP A 1 83 ? -8.796 2.071 14.571 1.00 92.31 83 ASP A O 1
ATOM 655 N N . GLU A 1 84 ? -9.779 0.090 14.954 1.00 93.00 84 GLU A N 1
ATOM 656 C CA . GLU A 1 84 ? -9.090 -0.593 13.849 1.00 93.00 84 GLU A CA 1
ATOM 657 C C . GLU A 1 84 ? -9.541 -0.079 12.474 1.00 93.00 84 GLU A C 1
ATOM 659 O O . GLU A 1 84 ? -8.707 0.148 11.594 1.00 93.00 84 GLU A O 1
ATOM 664 N N . CYS A 1 85 ? -10.835 0.201 12.286 1.00 92.19 85 CYS A N 1
ATOM 665 C CA . CYS A 1 85 ? -11.332 0.840 11.064 1.00 92.19 85 CYS A CA 1
ATOM 666 C C . CYS A 1 85 ? -10.692 2.220 10.834 1.00 92.19 85 CYS A C 1
ATOM 668 O O . CYS A 1 85 ? -10.305 2.545 9.711 1.00 92.19 85 CYS A O 1
ATOM 670 N N . GLU A 1 86 ? -10.535 3.028 11.886 1.00 93.19 86 GLU A N 1
ATOM 671 C CA . GLU A 1 86 ? -9.876 4.337 11.812 1.00 93.19 86 GLU A CA 1
ATOM 672 C C . GLU A 1 86 ? -8.378 4.206 11.508 1.00 93.19 86 GLU A C 1
ATOM 674 O O . GLU A 1 86 ? -7.833 4.990 10.729 1.00 93.19 86 GLU A O 1
ATOM 679 N N . LYS A 1 87 ? -7.694 3.194 12.059 1.00 92.62 87 LYS A N 1
ATOM 680 C CA . LYS A 1 87 ? -6.301 2.887 11.692 1.00 92.62 87 LYS A CA 1
ATOM 681 C C . LYS A 1 87 ? -6.184 2.482 10.225 1.00 92.62 87 LYS A C 1
ATOM 683 O O . LYS A 1 87 ? -5.276 2.957 9.547 1.00 92.62 87 LYS A O 1
ATOM 688 N N . TYR A 1 88 ? -7.100 1.657 9.717 1.00 93.44 88 TYR A N 1
ATOM 689 C CA . TYR A 1 88 ? -7.135 1.291 8.301 1.00 93.44 88 TYR A CA 1
ATOM 690 C C . TYR A 1 88 ? -7.393 2.512 7.409 1.00 93.44 88 TYR A C 1
ATOM 692 O O . TYR A 1 88 ? -6.695 2.720 6.417 1.00 93.44 88 TYR A O 1
ATOM 700 N N . LYS A 1 89 ? -8.340 3.372 7.790 1.00 93.12 89 LYS A N 1
ATOM 701 C CA . LYS A 1 89 ? -8.609 4.625 7.080 1.00 93.12 89 LYS A CA 1
ATOM 702 C C . LYS A 1 89 ? -7.374 5.525 7.047 1.00 93.12 89 LYS A C 1
ATOM 704 O O . LYS A 1 89 ? -7.003 6.008 5.983 1.00 93.12 89 LYS A O 1
ATOM 709 N N . LYS A 1 90 ? -6.681 5.686 8.179 1.00 92.25 90 LYS A N 1
ATOM 710 C CA . LYS A 1 90 ? -5.397 6.404 8.241 1.00 92.25 90 LYS A CA 1
ATOM 711 C C . LYS A 1 90 ? -4.326 5.747 7.375 1.00 92.25 90 LYS A C 1
ATOM 713 O O . LYS A 1 90 ? -3.584 6.462 6.724 1.00 92.25 90 LYS A O 1
ATOM 718 N N . PHE A 1 91 ? -4.267 4.420 7.297 1.00 92.44 91 PHE A N 1
ATOM 719 C CA . PHE A 1 91 ? -3.337 3.739 6.397 1.00 92.44 91 PHE A CA 1
ATOM 720 C C . PHE A 1 91 ? -3.569 4.124 4.926 1.00 92.44 91 PHE A C 1
ATOM 722 O O . PHE A 1 91 ? -2.591 4.382 4.228 1.00 92.44 91 PHE A O 1
ATOM 729 N N . ILE A 1 92 ? -4.827 4.202 4.475 1.00 92.12 92 ILE A N 1
ATOM 730 C CA . ILE A 1 92 ? -5.186 4.546 3.087 1.00 92.12 92 ILE A CA 1
ATOM 731 C C . ILE A 1 92 ? -5.022 6.046 2.799 1.00 92.12 92 ILE A C 1
ATOM 733 O O . ILE A 1 92 ? -4.379 6.419 1.813 1.00 92.12 92 ILE A O 1
ATOM 737 N N . ASP A 1 93 ? -5.589 6.893 3.658 1.00 89.50 93 ASP A N 1
ATOM 738 C CA . ASP A 1 93 ? -5.725 8.339 3.432 1.00 89.50 93 ASP A CA 1
ATOM 739 C C . ASP A 1 93 ? -4.606 9.168 4.078 1.00 89.50 93 ASP A C 1
ATOM 741 O O . ASP A 1 93 ? -4.441 10.350 3.776 1.00 89.50 93 ASP A O 1
ATOM 745 N N . GLY A 1 94 ? -3.844 8.570 4.991 1.00 85.50 94 GLY A N 1
ATOM 746 C CA . GLY A 1 94 ? -2.818 9.249 5.766 1.00 85.50 94 GLY A CA 1
ATOM 747 C C . GLY A 1 94 ? -1.622 9.676 4.925 1.00 85.50 94 GLY A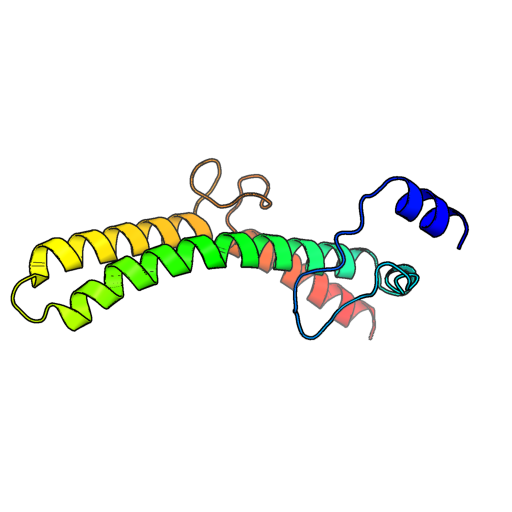 C 1
ATOM 748 O O . GLY A 1 94 ? -1.240 9.039 3.945 1.00 85.50 94 GLY A O 1
ATOM 749 N N . THR A 1 95 ? -1.002 10.769 5.357 1.00 82.94 95 THR A N 1
ATOM 750 C CA . THR A 1 95 ? 0.240 11.310 4.797 1.00 82.94 95 THR A CA 1
ATOM 751 C C . THR A 1 95 ? 1.370 11.208 5.819 1.00 82.94 95 THR A C 1
ATOM 753 O O . THR A 1 95 ? 1.127 11.195 7.028 1.00 82.94 95 THR A O 1
ATOM 756 N N . GLY A 1 96 ? 2.619 11.181 5.353 1.00 78.62 96 GLY A N 1
ATOM 757 C CA . GLY A 1 96 ? 3.796 11.063 6.217 1.00 78.62 96 GLY A CA 1
ATOM 758 C C . GLY A 1 96 ? 3.740 9.811 7.100 1.00 78.62 96 GLY A C 1
ATOM 759 O O . GLY A 1 96 ? 3.460 8.721 6.613 1.00 78.62 96 GLY A O 1
ATOM 760 N N . SER A 1 97 ? 3.969 9.975 8.404 1.00 69.81 97 SER A N 1
ATOM 761 C CA . SER A 1 97 ? 4.037 8.885 9.392 1.00 69.81 97 SER A CA 1
ATOM 762 C C . SER A 1 97 ? 2.703 8.176 9.667 1.00 69.81 97 SER A C 1
ATOM 764 O O . SER A 1 97 ? 2.685 7.181 10.387 1.00 69.81 97 SER A O 1
ATOM 766 N N . GLY A 1 98 ? 1.582 8.711 9.168 1.00 70.62 98 GLY A N 1
ATOM 767 C CA . GLY A 1 98 ? 0.246 8.145 9.379 1.00 70.62 98 GLY A CA 1
ATOM 768 C C . GLY A 1 98 ? -0.212 7.164 8.296 1.00 70.62 98 GLY A C 1
ATOM 769 O O . GLY A 1 98 ? -1.200 6.468 8.520 1.00 70.62 98 GLY A O 1
ATOM 770 N N . GLY A 1 99 ? 0.475 7.127 7.148 1.00 77.69 99 GLY A N 1
ATOM 771 C CA . GLY A 1 99 ? 0.145 6.280 5.998 1.00 77.69 99 GLY A CA 1
ATOM 772 C C . GLY A 1 99 ? 1.026 5.031 5.886 1.00 77.69 99 GLY A C 1
ATOM 773 O O . GLY A 1 99 ? 1.927 4.803 6.693 1.00 77.69 99 GLY A O 1
ATOM 774 N N . GLY A 1 100 ? 0.758 4.205 4.872 1.00 79.25 100 GLY A N 1
ATOM 775 C CA . GLY A 1 100 ? 1.624 3.070 4.529 1.00 79.25 100 GLY A CA 1
ATOM 776 C C . GLY A 1 100 ? 2.988 3.479 3.961 1.00 79.25 100 GLY A C 1
ATOM 777 O O . GLY A 1 100 ? 3.238 4.633 3.618 1.00 79.25 100 GLY A O 1
ATOM 778 N N . THR A 1 101 ? 3.884 2.504 3.834 1.00 84.31 101 THR A N 1
ATOM 779 C CA . THR A 1 101 ? 5.197 2.692 3.200 1.00 84.31 101 THR A CA 1
ATOM 780 C C . THR A 1 101 ? 5.096 2.545 1.679 1.00 84.31 101 THR A C 1
ATOM 782 O O . THR A 1 101 ? 4.284 1.768 1.187 1.00 84.31 101 THR A O 1
ATOM 785 N N . GLY A 1 102 ? 5.930 3.267 0.922 1.00 82.06 102 GLY A N 1
ATOM 786 C CA . GLY A 1 102 ? 5.966 3.171 -0.550 1.00 82.06 102 GLY A CA 1
ATOM 787 C C . GLY A 1 102 ? 5.223 4.283 -1.307 1.00 82.06 102 GLY A C 1
ATOM 788 O O . GLY A 1 102 ? 5.147 4.257 -2.533 1.00 82.06 102 GLY A O 1
ATOM 789 N N . THR A 1 103 ? 4.718 5.301 -0.607 1.00 85.69 103 THR A N 1
ATOM 790 C CA . THR A 1 103 ? 4.008 6.450 -1.206 1.00 85.69 103 THR A CA 1
ATOM 791 C C . THR A 1 103 ? 4.778 7.772 -1.102 1.00 85.69 103 THR A C 1
ATOM 793 O O . THR A 1 103 ? 4.232 8.832 -1.414 1.00 85.69 103 THR A O 1
ATOM 796 N N . ALA A 1 104 ? 6.037 7.740 -0.646 1.00 86.50 104 ALA A N 1
ATOM 797 C CA . ALA A 1 104 ? 6.868 8.929 -0.406 1.00 86.50 104 ALA A CA 1
ATOM 798 C C . ALA A 1 104 ? 6.164 10.002 0.457 1.00 86.50 104 ALA A C 1
ATOM 800 O O . ALA A 1 104 ? 6.253 11.198 0.191 1.00 86.50 104 ALA A O 1
ATOM 801 N N . GLY A 1 105 ? 5.411 9.563 1.473 1.00 85.19 105 GLY A N 1
ATOM 802 C CA . GLY A 1 105 ? 4.675 10.443 2.384 1.00 85.19 105 GLY A CA 1
ATOM 803 C C . GLY A 1 105 ? 3.344 10.977 1.841 1.00 85.19 105 GLY A C 1
ATOM 804 O O . GLY A 1 105 ? 2.679 11.736 2.544 1.00 85.19 105 GLY A O 1
ATOM 805 N N . SER A 1 106 ? 2.926 10.585 0.633 1.00 89.50 106 SER A N 1
ATOM 806 C CA . SER A 1 106 ? 1.574 10.850 0.115 1.00 89.50 106 SER A CA 1
ATOM 807 C C . SER A 1 106 ? 0.575 9.755 0.516 1.00 89.50 106 SER A C 1
ATOM 809 O O . SER A 1 106 ? 0.977 8.693 0.987 1.00 89.50 106 SER A O 1
ATOM 811 N N . SER A 1 107 ? -0.726 9.997 0.344 1.00 91.69 107 SER A N 1
ATOM 812 C CA . SER A 1 107 ? -1.734 8.947 0.529 1.00 91.69 107 SER A CA 1
ATOM 813 C C . SER A 1 107 ? -1.697 7.937 -0.623 1.00 91.69 107 SER A C 1
ATOM 815 O O . SER A 1 107 ? -1.307 8.271 -1.750 1.00 91.69 107 SER A O 1
ATOM 817 N N . TRP A 1 108 ? -2.148 6.706 -0.366 1.00 91.69 108 TRP A N 1
ATOM 818 C CA . TRP A 1 108 ? -2.257 5.677 -1.408 1.00 91.69 108 TRP A CA 1
ATOM 819 C C . TRP A 1 108 ? -3.216 6.100 -2.518 1.00 91.69 108 TRP A C 1
ATOM 821 O O . TRP A 1 108 ? -2.891 5.946 -3.693 1.00 91.69 108 TRP A O 1
ATOM 831 N N . SER A 1 109 ? -4.349 6.703 -2.148 1.00 88.75 109 SER A N 1
ATOM 832 C CA . SER A 1 109 ? -5.352 7.234 -3.078 1.00 88.75 109 SER A CA 1
ATOM 833 C C . SER A 1 109 ? -4.755 8.257 -4.046 1.00 88.75 109 SER A C 1
ATOM 835 O O . SER A 1 109 ? -4.859 8.109 -5.261 1.00 88.75 109 SER A O 1
ATOM 837 N N . LYS A 1 110 ? -4.017 9.242 -3.524 1.00 91.06 110 LYS A N 1
ATOM 838 C CA . LYS A 1 110 ? -3.383 10.279 -4.344 1.00 91.06 110 LYS A CA 1
ATOM 839 C C . LYS A 1 110 ? -2.344 9.700 -5.300 1.00 91.06 110 LYS A C 1
ATOM 841 O O . LYS A 1 110 ? -2.224 10.159 -6.436 1.00 91.06 110 LYS A O 1
ATOM 846 N N . ARG A 1 111 ? -1.554 8.721 -4.849 1.00 92.62 111 ARG A N 1
ATOM 847 C CA . ARG A 1 111 ? -0.537 8.099 -5.702 1.00 92.62 111 ARG A CA 1
ATOM 848 C C . ARG A 1 111 ? -1.164 7.218 -6.779 1.00 92.62 111 ARG A C 1
ATOM 850 O O . ARG A 1 111 ? -0.692 7.244 -7.915 1.00 92.62 111 ARG A O 1
ATOM 857 N N . TRP A 1 112 ? -2.228 6.498 -6.439 1.00 92.88 112 TRP A N 1
ATOM 858 C CA . TRP A 1 112 ? -2.997 5.706 -7.390 1.00 92.88 112 TRP A CA 1
ATOM 859 C C . TRP A 1 112 ? -3.565 6.568 -8.518 1.00 92.88 112 TRP A C 1
ATOM 861 O O . TRP A 1 112 ? -3.365 6.233 -9.681 1.00 92.88 112 TRP A O 1
ATOM 871 N N . ASP A 1 113 ? -4.150 7.725 -8.202 1.00 94.00 113 ASP A N 1
ATOM 872 C CA . ASP A 1 113 ? -4.665 8.647 -9.222 1.00 94.00 113 ASP A CA 1
ATOM 873 C C . ASP A 1 113 ? -3.567 9.090 -10.201 1.00 94.00 113 ASP A C 1
ATOM 875 O O . ASP A 1 113 ? -3.762 9.095 -11.416 1.00 94.00 113 ASP A O 1
ATOM 879 N N . GLN A 1 114 ? -2.366 9.405 -9.702 1.00 93.94 114 GLN A N 1
ATOM 880 C CA . GLN A 1 114 ? -1.230 9.768 -10.560 1.00 93.94 114 GLN A CA 1
ATOM 881 C C . GLN A 1 114 ? -0.80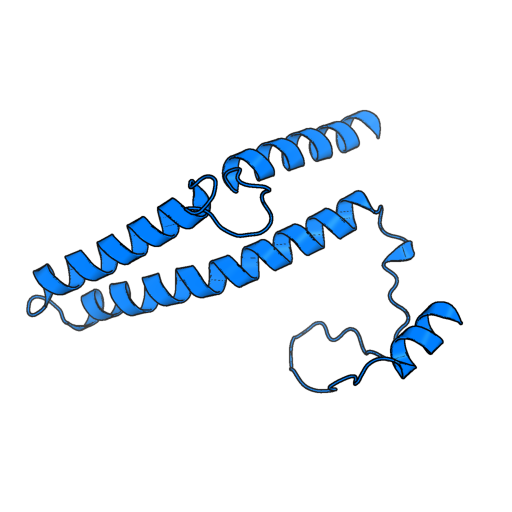6 8.623 -11.486 1.00 93.94 114 GLN A C 1
ATOM 883 O O . GLN A 1 114 ? -0.489 8.851 -12.657 1.00 93.94 114 GLN A O 1
ATOM 888 N N . ILE A 1 115 ? -0.773 7.398 -10.957 1.00 93.62 115 ILE A N 1
ATOM 889 C CA . ILE A 1 115 ? -0.466 6.190 -11.724 1.00 93.62 115 ILE A CA 1
ATOM 890 C C . ILE A 1 115 ? -1.530 5.990 -12.803 1.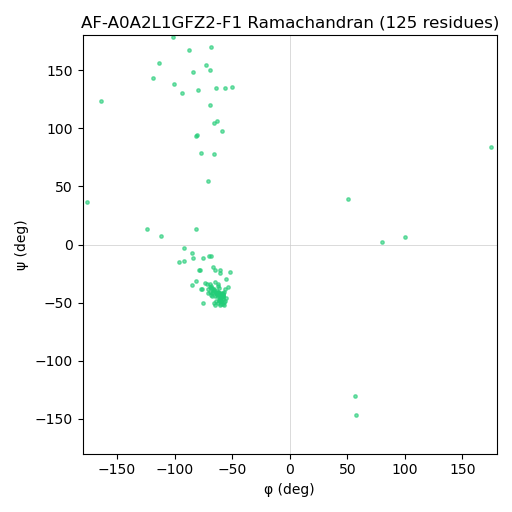00 93.62 115 ILE A C 1
ATOM 892 O O . ILE A 1 115 ? -1.181 5.857 -13.973 1.00 93.62 115 ILE A O 1
ATOM 896 N N . TYR A 1 116 ? -2.808 6.044 -12.434 1.00 93.81 116 TYR A N 1
ATOM 897 C CA . TYR A 1 116 ? -3.931 5.864 -13.346 1.00 93.81 116 TYR A CA 1
ATOM 898 C C . TYR A 1 116 ? -3.911 6.880 -14.491 1.00 93.81 116 TYR A C 1
ATOM 900 O O . TYR A 1 116 ? -4.044 6.503 -15.656 1.00 93.81 116 TYR A O 1
ATOM 908 N N . MET A 1 117 ? -3.668 8.158 -14.189 1.00 94.94 117 MET A N 1
ATOM 909 C CA . MET A 1 117 ? -3.572 9.208 -15.207 1.00 94.94 117 MET A CA 1
ATOM 910 C C . MET A 1 117 ? -2.417 8.963 -16.180 1.00 94.94 117 MET A C 1
ATOM 912 O O . MET A 1 117 ? -2.572 9.127 -17.390 1.00 94.94 117 MET A O 1
ATOM 916 N N . ARG A 1 118 ? -1.255 8.540 -15.672 1.00 94.31 118 ARG A N 1
ATOM 917 C CA . ARG A 1 118 ? -0.096 8.230 -16.514 1.00 94.31 118 ARG A CA 1
ATOM 918 C C . ARG A 1 118 ? -0.326 6.986 -17.369 1.00 94.31 118 ARG A C 1
ATOM 920 O O . ARG A 1 118 ? 0.008 7.008 -18.549 1.00 94.31 118 ARG A O 1
ATOM 927 N N . TYR A 1 119 ? -0.898 5.932 -16.793 1.00 92.38 119 TYR A N 1
ATOM 928 C CA . TYR A 1 119 ? -1.266 4.723 -17.523 1.00 92.38 119 TYR A CA 1
ATOM 929 C C . TYR A 1 119 ? -2.268 5.039 -18.637 1.00 92.38 119 TYR A C 1
ATOM 931 O O . TYR A 1 119 ? -2.027 4.689 -19.786 1.00 92.38 119 TYR A O 1
ATOM 939 N N . SER A 1 120 ? -3.326 5.792 -18.324 1.00 94.00 120 SER A N 1
ATOM 940 C CA . SER A 1 120 ? -4.331 6.228 -19.302 1.00 94.00 120 SER A CA 1
ATOM 941 C C . SER A 1 120 ? -3.699 7.027 -20.441 1.00 94.00 120 SER A C 1
ATOM 943 O O . SER A 1 120 ? -3.984 6.763 -21.603 1.00 94.00 120 SER A O 1
ATOM 945 N N . LYS A 1 121 ? -2.770 7.942 -20.130 1.00 95.00 121 LYS A N 1
ATOM 946 C CA . LYS A 1 121 ? -2.015 8.670 -21.154 1.00 95.00 121 LYS A CA 1
ATOM 947 C C . LYS A 1 121 ? -1.244 7.729 -2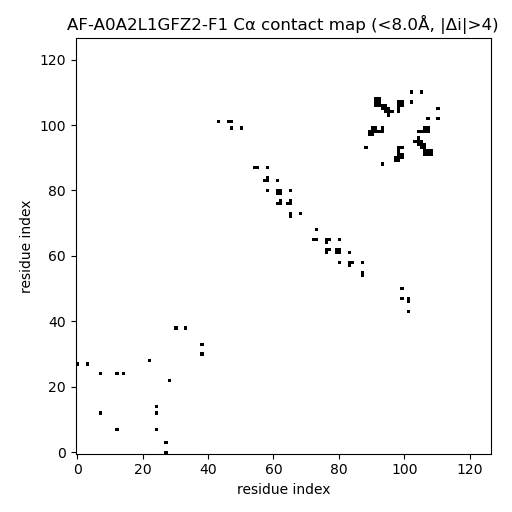2.088 1.00 95.00 121 LYS A C 1
ATOM 949 O O . LYS A 1 121 ? -1.293 7.928 -23.291 1.00 95.00 121 LYS A O 1
ATOM 954 N N . TYR A 1 122 ? -0.568 6.705 -21.563 1.00 92.44 122 TYR A N 1
ATOM 955 C CA . TYR A 1 122 ? 0.136 5.734 -22.411 1.00 92.44 122 TYR A CA 1
ATOM 956 C C . TYR A 1 122 ? -0.800 4.952 -23.333 1.00 92.44 122 TYR A C 1
ATOM 958 O O . TYR A 1 122 ? -0.404 4.625 -24.445 1.00 92.44 122 TYR A O 1
ATOM 966 N N . ILE A 1 123 ? -2.021 4.657 -22.881 1.00 92.69 123 ILE A N 1
ATOM 967 C CA . ILE A 1 123 ? -3.033 4.009 -23.719 1.00 92.69 123 ILE A CA 1
ATOM 968 C C . ILE A 1 123 ? -3.489 4.941 -24.843 1.00 92.69 123 ILE A C 1
ATOM 970 O O . ILE A 1 123 ? -3.631 4.482 -25.969 1.00 92.69 123 ILE A O 1
ATOM 974 N N . GLU A 1 124 ? -3.695 6.231 -24.563 1.00 94.56 124 GLU A N 1
ATOM 975 C CA . GLU A 1 124 ? -4.059 7.212 -25.593 1.00 94.56 124 GLU A CA 1
ATOM 976 C C . GLU A 1 124 ? -2.919 7.468 -26.590 1.00 94.56 124 GLU A C 1
ATOM 978 O O . GLU A 1 124 ? -3.166 7.465 -27.788 1.00 94.56 124 GLU A O 1
ATOM 983 N N . ASP A 1 125 ? -1.678 7.623 -26.119 1.00 94.38 125 ASP A N 1
ATOM 984 C CA . ASP A 1 125 ? -0.501 7.863 -26.972 1.00 94.38 125 ASP A CA 1
ATOM 985 C C . ASP A 1 125 ? -0.157 6.652 -27.872 1.00 94.38 125 ASP A C 1
ATOM 987 O O . ASP A 1 125 ? 0.587 6.794 -28.841 1.00 94.38 125 ASP A O 1
ATOM 991 N N . ALA A 1 126 ? -0.653 5.456 -27.535 1.00 91.44 126 ALA A N 1
ATOM 992 C CA . ALA A 1 126 ? -0.446 4.225 -28.300 1.00 91.44 126 ALA A CA 1
ATOM 993 C C . ALA A 1 126 ? -1.538 3.950 -29.353 1.00 91.44 126 ALA A C 1
ATOM 995 O O . ALA A 1 126 ? -1.440 2.940 -30.056 1.00 91.44 126 ALA A O 1
ATOM 996 N N . LYS A 1 127 ? -2.575 4.795 -29.433 1.00 88.31 127 LYS A N 1
ATOM 997 C CA . LYS A 1 127 ? -3.596 4.753 -30.492 1.00 88.31 127 LYS A CA 1
ATOM 998 C C . LYS A 1 127 ? -3.087 5.408 -31.771 1.00 88.31 127 LYS A C 1
ATOM 1000 O O . LYS A 1 127 ? -3.441 4.877 -32.845 1.00 88.31 127 LYS A O 1
#

Nearest PDB structures (foldseek):
  8ugr-assembly1_5p  TM=2.996E-01  e=2.877E+00  Sus scrofa

Organism: Plasmodium falciparum (NCBI:txid5833)

Radius of gyration: 20.58 Å; Cα contacts (8 Å, |Δi|>4): 71; chains: 1; bounding box: 51×35×56 Å

Mean predicted aligned error: 9.47 Å

pLDDT: mean 81.39, std 13.93, range [41.84, 95.0]